Protein AF-F0EPT7-F1 (afdb_monomer_lite)

InterPro domains:
  IPR023214 HAD superfamily [G3DSA:3.40.50.1000] (8-58)
  IPR036412 HAD-like superfamily [SSF56784] (2-58)

Foldseek 3Di:
DDPDPDDDPCLLVVVVVCVVVVPPAFEDAECADQVSQVVVCVVSVGPYYHYNDDPVNVPD

pLDDT: mean 79.28, std 12.13, range [41.25, 89.12]

Structure (mmCIF, N/CA/C/O backbone):
data_AF-F0EPT7-F1
#
_entry.id   AF-F0EPT7-F1
#
loop_
_atom_site.group_PDB
_atom_site.id
_atom_site.type_symbol
_atom_site.label_atom_id
_atom_site.label_alt_id
_atom_site.label_comp_id
_atom_site.label_asym_id
_atom_site.label_entity_id
_atom_site.label_seq_id
_atom_site.pdbx_PDB_ins_code
_atom_site.Cartn_x
_atom_site.Cartn_y
_atom_site.Cartn_z
_atom_site.occupancy
_atom_site.B_iso_or_equiv
_atom_site.auth_seq_id
_atom_site.auth_comp_id
_atom_site.auth_asym_id
_atom_site.auth_atom_id
_atom_site.pdbx_PDB_model_num
ATOM 1 N N . MET A 1 1 ? 13.845 -3.029 -22.749 1.00 41.25 1 MET A N 1
ATOM 2 C CA . MET A 1 1 ? 12.557 -2.307 -22.660 1.00 41.25 1 MET A CA 1
ATOM 3 C C . MET A 1 1 ? 11.802 -2.906 -21.485 1.00 41.25 1 MET A C 1
ATOM 5 O O . MET A 1 1 ? 11.383 -4.048 -21.587 1.00 41.25 1 MET A O 1
ATOM 9 N N . GLY A 1 2 ? 11.771 -2.230 -20.334 1.00 50.38 2 GLY A N 1
ATOM 10 C CA . GLY A 1 2 ? 11.118 -2.759 -19.132 1.00 50.38 2 GLY A CA 1
ATOM 11 C C . GLY A 1 2 ? 9.614 -2.527 -19.206 1.00 50.38 2 GLY A C 1
ATOM 12 O O . GLY A 1 2 ? 9.184 -1.379 -19.321 1.00 50.38 2 GLY A O 1
ATOM 13 N N . ILE A 1 3 ? 8.827 -3.598 -19.165 1.00 48.25 3 ILE A N 1
ATOM 14 C CA . ILE A 1 3 ? 7.382 -3.516 -18.950 1.00 48.25 3 ILE A CA 1
ATOM 15 C C . ILE A 1 3 ? 7.154 -3.034 -17.516 1.00 48.25 3 ILE A C 1
ATOM 17 O O . ILE A 1 3 ? 7.251 -3.799 -16.567 1.00 48.25 3 ILE A O 1
ATOM 21 N N . ARG A 1 4 ? 6.941 -1.729 -17.337 1.00 57.16 4 ARG A N 1
ATOM 22 C CA . ARG A 1 4 ? 6.514 -1.196 -16.041 1.00 57.16 4 ARG A CA 1
ATOM 23 C C . ARG A 1 4 ? 5.046 -1.554 -15.888 1.00 57.16 4 ARG A C 1
ATOM 25 O O . ARG A 1 4 ? 4.237 -1.136 -16.719 1.00 57.16 4 ARG A O 1
ATOM 32 N N . ASP A 1 5 ? 4.725 -2.324 -14.859 1.00 63.19 5 ASP A N 1
ATOM 33 C CA . ASP A 1 5 ? 3.345 -2.603 -14.490 1.00 63.19 5 ASP A CA 1
ATOM 34 C C . ASP A 1 5 ? 2.663 -1.260 -14.190 1.00 63.19 5 ASP A C 1
ATOM 36 O O . ASP A 1 5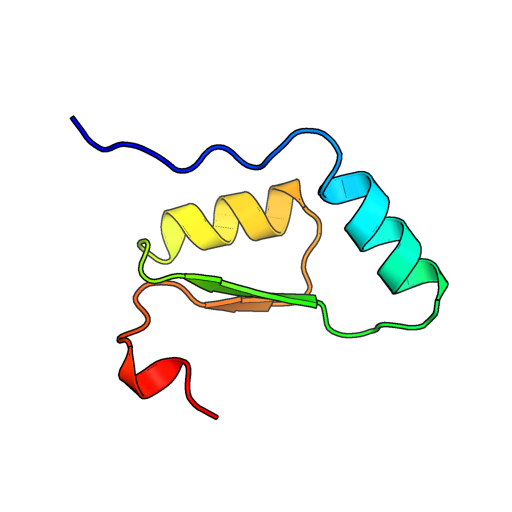 ? 3.054 -0.526 -13.278 1.00 63.19 5 ASP A O 1
ATOM 40 N N . GLN A 1 6 ? 1.721 -0.859 -15.044 1.00 68.62 6 GLN A N 1
ATOM 41 C CA . GLN A 1 6 ? 0.954 0.358 -14.815 1.00 68.62 6 GLN A CA 1
ATOM 42 C C . GLN A 1 6 ? -0.106 0.057 -13.767 1.00 68.62 6 GLN A C 1
ATOM 44 O O . GLN A 1 6 ? -0.907 -0.867 -13.918 1.00 68.62 6 GLN A O 1
ATOM 49 N N . VAL A 1 7 ? -0.136 0.881 -12.723 1.00 68.50 7 VAL A N 1
ATOM 50 C CA . VAL A 1 7 ? -1.197 0.856 -11.721 1.00 68.50 7 VAL A CA 1
ATOM 51 C C . VAL A 1 7 ? -2.542 0.969 -12.439 1.00 68.50 7 VAL A C 1
ATOM 53 O O . VAL A 1 7 ? -2.808 1.944 -13.143 1.00 68.50 7 VAL A O 1
ATOM 56 N N . ARG A 1 8 ? -3.399 -0.049 -12.285 1.00 77.25 8 ARG A N 1
ATOM 57 C CA . ARG A 1 8 ? -4.717 -0.059 -12.929 1.00 77.25 8 ARG A CA 1
ATOM 58 C C . ARG A 1 8 ? -5.546 1.138 -12.464 1.00 77.25 8 ARG A C 1
ATOM 60 O O . ARG A 1 8 ? -5.643 1.421 -11.266 1.00 77.25 8 ARG A O 1
ATOM 67 N N . ALA A 1 9 ? -6.202 1.796 -13.417 1.00 73.00 9 ALA A N 1
ATOM 68 C CA . ALA A 1 9 ? -7.172 2.841 -13.124 1.00 73.00 9 ALA A CA 1
ATOM 69 C C . ALA A 1 9 ? -8.273 2.282 -12.202 1.00 73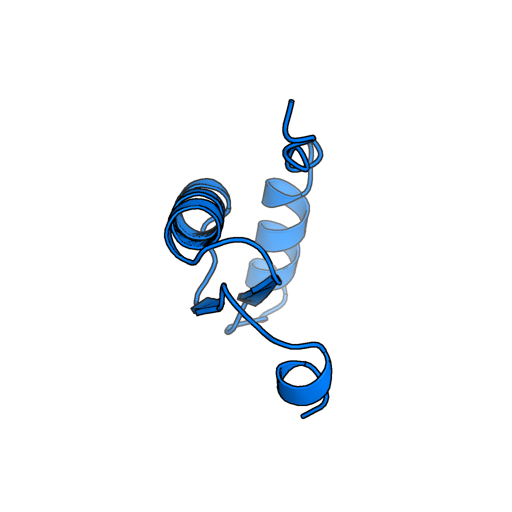.00 9 ALA A C 1
ATOM 71 O O . ALA A 1 9 ? -8.842 1.230 -12.479 1.00 73.00 9 ALA A O 1
ATOM 72 N N . GLY A 1 10 ? -8.532 2.966 -11.084 1.00 78.44 10 GLY A N 1
ATOM 73 C CA . GLY A 1 10 ? -9.520 2.557 -10.075 1.00 78.44 10 GLY A CA 1
ATOM 74 C C . GLY A 1 10 ? -8.930 1.992 -8.779 1.00 78.44 10 GLY A C 1
ATOM 75 O O . GLY A 1 10 ? -9.546 2.157 -7.729 1.00 78.44 10 GLY A O 1
ATOM 76 N N . VAL A 1 11 ? -7.693 1.470 -8.790 1.00 84.31 11 VAL A N 1
ATOM 77 C CA . VAL A 1 11 ? -7.052 0.886 -7.588 1.00 84.31 11 VAL A CA 1
ATOM 78 C C . VAL A 1 11 ? -7.029 1.871 -6.420 1.00 84.31 11 VAL A C 1
ATOM 80 O O . VAL A 1 11 ? -7.329 1.512 -5.286 1.00 84.31 11 VAL A O 1
ATOM 83 N N . LYS A 1 12 ? -6.757 3.151 -6.6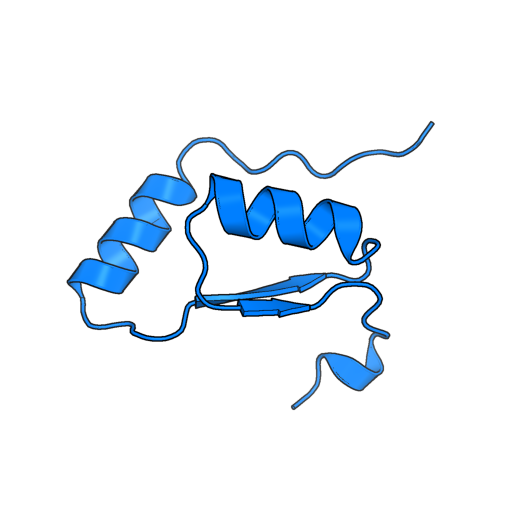90 1.00 82.25 12 LYS A N 1
ATOM 84 C CA . LYS A 1 12 ? -6.785 4.203 -5.668 1.00 82.25 12 LYS A CA 1
ATOM 85 C C . LYS A 1 12 ? -8.149 4.334 -4.982 1.00 82.25 12 LYS A C 1
ATOM 87 O O . LYS A 1 12 ? -8.199 4.528 -3.770 1.00 82.25 12 LYS A O 1
ATOM 92 N N . GLN A 1 13 ? -9.244 4.228 -5.735 1.00 85.44 13 GLN A N 1
ATOM 93 C CA . GLN A 1 13 ? -10.595 4.330 -5.180 1.00 85.44 13 GLN A CA 1
ATOM 94 C C . GLN A 1 13 ? -10.921 3.114 -4.313 1.00 85.44 13 GLN A C 1
ATOM 96 O O . GLN A 1 13 ? -11.503 3.271 -3.243 1.00 85.44 13 GLN A O 1
ATOM 101 N N . ASP A 1 14 ? -10.507 1.918 -4.726 1.00 86.88 14 ASP A N 1
ATOM 102 C CA . ASP A 1 14 ? -10.739 0.704 -3.941 1.00 86.88 14 ASP A CA 1
ATOM 103 C C . ASP A 1 14 ? -9.886 0.670 -2.668 1.00 86.88 14 ASP A C 1
ATOM 105 O O . ASP A 1 14 ? -10.399 0.362 -1.594 1.00 86.88 14 ASP A O 1
ATOM 109 N N . LEU A 1 15 ? -8.629 1.117 -2.735 1.00 85.00 15 LEU A N 1
ATOM 110 C CA . LEU A 1 15 ? -7.789 1.310 -1.550 1.00 85.00 15 LEU A CA 1
A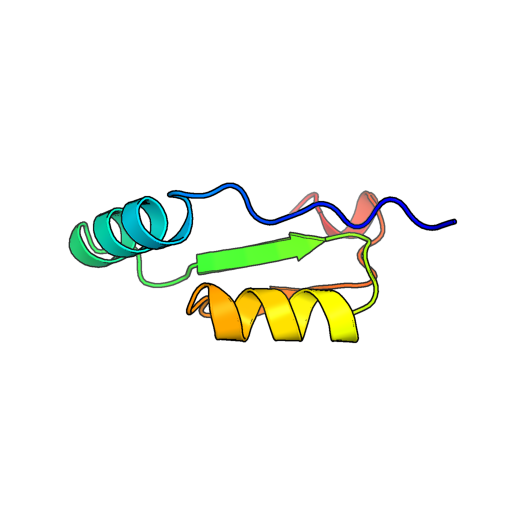TOM 111 C C . LEU A 1 15 ? -8.395 2.335 -0.581 1.00 85.00 15 LEU A C 1
ATOM 113 O O . LEU A 1 15 ? -8.353 2.138 0.633 1.00 85.00 15 LEU A O 1
ATOM 117 N N . GLN A 1 16 ? -9.001 3.411 -1.089 1.00 85.50 16 GLN A N 1
ATOM 118 C CA . GLN A 1 16 ? -9.715 4.369 -0.243 1.00 85.50 16 GLN A CA 1
ATOM 119 C C . GLN A 1 16 ? -10.965 3.770 0.408 1.00 85.50 16 GLN A C 1
ATOM 121 O O . GLN A 1 16 ? -11.198 4.023 1.590 1.00 85.50 16 GLN A O 1
ATOM 126 N N . LYS A 1 17 ? -11.738 2.942 -0.307 1.00 88.25 17 LYS A N 1
ATOM 127 C CA . LYS A 1 17 ? -12.864 2.205 0.292 1.00 88.25 17 LYS A CA 1
ATOM 128 C C . LYS A 1 17 ? -12.377 1.281 1.405 1.00 88.25 17 LYS A C 1
ATOM 130 O O . LYS A 1 17 ? -12.953 1.298 2.486 1.00 88.25 17 LYS A O 1
ATOM 135 N N . LEU A 1 18 ? -11.287 0.543 1.184 1.00 86.19 18 LEU A N 1
ATOM 136 C CA . LEU A 1 18 ? -10.680 -0.320 2.203 1.00 86.19 18 LEU A CA 1
ATOM 137 C C . LEU A 1 18 ? -10.262 0.477 3.447 1.00 86.19 18 LEU A C 1
ATOM 139 O O . LEU A 1 18 ? -10.584 0.074 4.564 1.00 86.19 18 LEU A O 1
ATOM 143 N N . LYS A 1 19 ? -9.642 1.653 3.277 1.00 83.75 19 LYS A N 1
ATOM 144 C CA . LYS A 1 19 ? -9.362 2.556 4.409 1.00 83.75 19 LYS A CA 1
ATOM 145 C C . LYS A 1 19 ? -10.635 2.980 5.139 1.00 83.75 19 LYS A C 1
ATOM 147 O O . LYS A 1 19 ? -10.665 2.966 6.365 1.00 83.75 19 LYS A O 1
ATOM 152 N N . SER A 1 20 ? -11.689 3.321 4.398 1.00 85.31 20 SER A N 1
ATOM 153 C CA . SER A 1 20 ? -12.984 3.707 4.972 1.00 85.31 20 SER A CA 1
ATOM 154 C C . SER A 1 20 ? -13.680 2.561 5.713 1.00 85.31 20 SER A C 1
ATOM 156 O O . SER A 1 20 ? -14.471 2.824 6.613 1.00 85.31 20 SER A O 1
ATOM 158 N N . LEU A 1 21 ? -13.380 1.308 5.364 1.00 87.25 21 LEU A N 1
ATOM 159 C CA . LEU A 1 21 ? -13.850 0.108 6.062 1.00 87.25 21 LEU A CA 1
ATOM 160 C C . LEU A 1 21 ? -13.027 -0.215 7.324 1.00 87.25 21 LEU A C 1
ATOM 162 O O . LEU A 1 21 ? -13.333 -1.176 8.022 1.00 87.25 21 LEU A O 1
ATOM 166 N N . GLY A 1 22 ? -12.000 0.583 7.638 1.00 87.81 22 GLY A N 1
ATOM 167 C CA . GLY A 1 22 ? -11.170 0.423 8.833 1.00 87.81 22 GLY A CA 1
ATOM 168 C C . GLY A 1 22 ? -9.833 -0.281 8.596 1.00 87.81 22 GLY A C 1
ATOM 169 O O . GLY A 1 22 ? -9.122 -0.554 9.564 1.00 87.81 22 GLY A O 1
ATOM 170 N N . VAL A 1 23 ? -9.447 -0.546 7.341 1.00 86.56 23 VAL A N 1
ATOM 171 C CA . VAL A 1 23 ? -8.109 -1.069 7.023 1.00 86.56 23 VAL A CA 1
ATOM 172 C C . VAL A 1 23 ? -7.069 0.029 7.255 1.00 86.56 23 VAL A C 1
ATOM 174 O O . VAL A 1 23 ? -7.030 1.036 6.548 1.00 86.56 23 VAL A O 1
ATOM 177 N N . LYS A 1 24 ? -6.218 -0.160 8.267 1.00 77.94 24 LYS A N 1
ATOM 178 C CA . LYS A 1 24 ? -5.222 0.838 8.702 1.00 77.94 24 LYS A CA 1
ATOM 179 C C . LYS A 1 24 ? -3.888 0.720 7.961 1.00 77.94 24 LYS A C 1
ATOM 181 O O . LYS A 1 24 ? -3.227 1.728 7.704 1.00 77.94 24 LYS A O 1
ATOM 186 N N . ASN A 1 25 ? -3.517 -0.498 7.581 1.00 84.31 25 ASN A N 1
ATOM 187 C CA . ASN A 1 25 ? -2.226 -0.805 6.979 1.00 84.31 25 ASN A CA 1
ATOM 188 C C . ASN A 1 25 ? -2.445 -1.323 5.564 1.00 84.31 25 ASN A C 1
ATOM 190 O O . ASN A 1 25 ? -2.931 -2.432 5.364 1.00 84.31 25 ASN A O 1
ATOM 194 N N . LEU A 1 26 ? -2.112 -0.486 4.585 1.00 85.75 26 LEU A N 1
ATOM 195 C CA . LEU A 1 26 ? -2.043 -0.889 3.190 1.00 85.75 26 LEU A CA 1
ATOM 196 C C . LEU A 1 26 ? -0.575 -0.927 2.794 1.00 85.75 26 LEU A C 1
ATOM 198 O O . LEU A 1 26 ? 0.081 0.117 2.752 1.00 85.75 26 LEU A O 1
ATOM 202 N N . THR A 1 27 ? -0.086 -2.126 2.514 1.00 86.88 27 THR A N 1
ATOM 203 C CA . THR A 1 27 ? 1.317 -2.386 2.205 1.00 86.88 27 THR A CA 1
ATOM 204 C C . THR A 1 27 ? 1.413 -2.954 0.798 1.00 86.88 27 THR A C 1
ATOM 206 O O . THR A 1 27 ? 0.676 -3.876 0.456 1.00 86.88 27 THR A O 1
ATOM 209 N N . VAL A 1 28 ? 2.296 -2.396 -0.032 1.00 86.56 28 VAL A N 1
ATOM 210 C CA . VAL A 1 28 ? 2.634 -2.982 -1.339 1.00 86.56 28 VAL A CA 1
ATOM 211 C C . VAL A 1 28 ? 3.952 -3.734 -1.241 1.00 86.56 28 VAL A C 1
ATOM 213 O O . VAL A 1 28 ? 4.939 -3.194 -0.743 1.00 86.56 28 VAL A O 1
ATOM 216 N N . LEU A 1 29 ? 3.950 -4.970 -1.732 1.00 87.25 29 LEU A N 1
ATOM 217 C CA . LEU A 1 29 ? 5.117 -5.839 -1.827 1.00 87.25 29 LEU A CA 1
ATOM 218 C C . LEU A 1 29 ? 5.405 -6.071 -3.31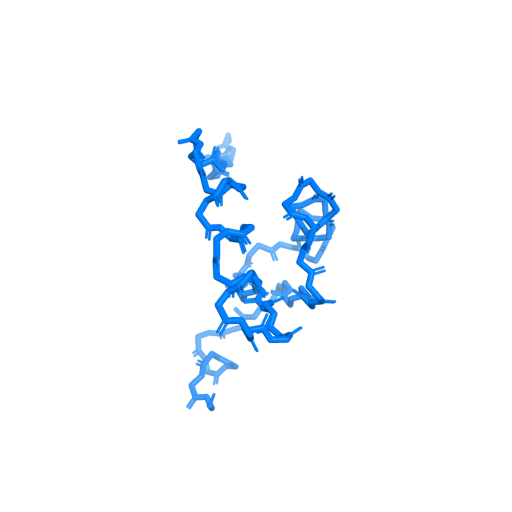2 1.00 87.25 29 LEU A C 1
ATOM 220 O O . LEU A 1 29 ? 4.584 -6.667 -4.013 1.00 87.25 29 LEU A O 1
ATOM 224 N N . SER A 1 30 ? 6.546 -5.599 -3.810 1.00 83.50 30 SER A N 1
ATOM 225 C CA . SER A 1 30 ? 6.972 -5.847 -5.190 1.00 83.50 30 SER A CA 1
ATOM 226 C C . SER A 1 30 ? 8.423 -6.313 -5.262 1.00 83.50 30 SER A C 1
ATOM 228 O O . SER A 1 30 ? 9.245 -5.988 -4.413 1.00 83.50 30 SER A O 1
ATOM 230 N N . GLY A 1 31 ? 8.724 -7.080 -6.312 1.00 82.81 31 GLY A N 1
ATOM 231 C CA . GLY A 1 31 ? 10.107 -7.380 -6.701 1.00 82.81 31 GLY A CA 1
ATOM 232 C C . GLY A 1 31 ? 10.743 -6.247 -7.517 1.00 82.81 31 GLY A C 1
ATOM 233 O O . GLY A 1 31 ? 11.925 -6.307 -7.832 1.00 82.81 31 GLY A O 1
ATOM 234 N N . ASP A 1 32 ? 9.970 -5.215 -7.875 1.00 84.75 32 ASP A N 1
ATOM 235 C CA . ASP A 1 32 ? 10.503 -3.990 -8.468 1.00 84.75 32 ASP A CA 1
ATOM 236 C C . ASP A 1 32 ? 11.419 -3.258 -7.496 1.00 84.75 32 ASP A C 1
ATOM 238 O O . ASP A 1 32 ? 11.213 -3.283 -6.284 1.00 84.75 32 ASP A O 1
ATOM 242 N N . ASN A 1 33 ? 12.366 -2.496 -8.038 1.00 87.06 33 ASN A N 1
ATOM 243 C CA . ASN A 1 33 ? 13.242 -1.662 -7.231 1.00 87.06 33 ASN A CA 1
ATOM 244 C C . ASN A 1 33 ? 12.444 -0.727 -6.298 1.00 87.06 33 ASN A C 1
ATOM 246 O O . ASN A 1 33 ? 11.453 -0.111 -6.709 1.00 87.06 33 ASN A O 1
ATOM 250 N N . GLN A 1 34 ? 12.930 -0.555 -5.065 1.00 86.19 34 GLN A N 1
ATOM 251 C CA . GLN A 1 34 ? 12.314 0.282 -4.028 1.00 86.19 34 GLN A CA 1
ATOM 252 C C . GLN A 1 34 ? 11.929 1.693 -4.512 1.00 86.19 34 GLN A C 1
ATOM 254 O O . GLN A 1 34 ? 10.916 2.238 -4.070 1.00 86.19 34 GLN A O 1
ATOM 259 N N . GLY A 1 35 ? 12.686 2.288 -5.442 1.00 88.38 35 GLY A N 1
ATOM 260 C CA . GLY A 1 35 ? 12.355 3.587 -6.033 1.00 88.38 35 GLY A CA 1
ATOM 261 C C . GLY A 1 35 ? 11.016 3.587 -6.779 1.00 88.38 35 GLY A C 1
ATOM 262 O O . GLY A 1 35 ? 10.201 4.490 -6.585 1.00 88.38 35 GLY A O 1
ATOM 263 N N . THR A 1 36 ? 10.748 2.550 -7.575 1.00 86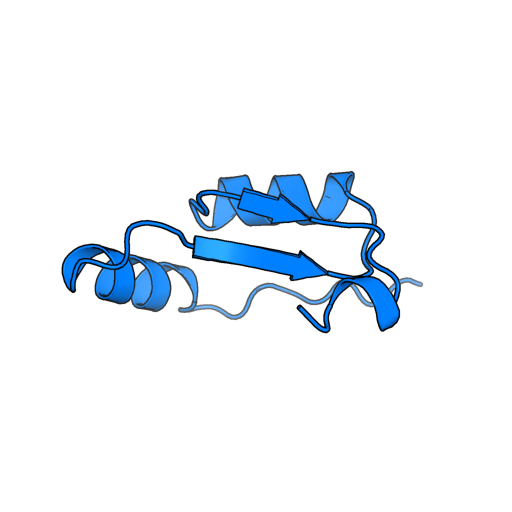.38 36 THR A N 1
ATOM 264 C CA . THR A 1 36 ? 9.467 2.378 -8.278 1.00 86.38 36 THR A CA 1
ATOM 265 C C . THR A 1 36 ? 8.334 2.170 -7.281 1.00 86.38 36 THR A C 1
ATOM 267 O O . THR A 1 36 ? 7.300 2.831 -7.372 1.00 86.38 36 THR A O 1
ATOM 270 N N . VAL A 1 37 ? 8.541 1.310 -6.283 1.00 88.00 37 VAL A N 1
ATOM 271 C CA . VAL A 1 37 ? 7.508 0.990 -5.288 1.00 88.00 37 VAL A CA 1
ATOM 272 C C . VAL A 1 37 ? 7.166 2.204 -4.413 1.00 88.00 37 VAL A C 1
ATOM 274 O O . VAL A 1 37 ? 5.997 2.444 -4.110 1.00 88.00 37 VAL A O 1
ATOM 277 N N . ASN A 1 38 ? 8.147 3.045 -4.073 1.00 88.50 38 ASN A N 1
ATOM 278 C CA . ASN A 1 38 ? 7.911 4.291 -3.338 1.00 88.50 38 ASN A CA 1
ATOM 279 C C . ASN A 1 38 ? 7.066 5.303 -4.122 1.00 88.50 38 ASN A C 1
ATOM 281 O O . ASN A 1 38 ? 6.230 5.992 -3.530 1.00 88.50 38 ASN A O 1
ATOM 285 N N . LEU A 1 39 ? 7.258 5.391 -5.441 1.00 88.12 39 LEU A N 1
ATOM 286 C CA . LEU A 1 39 ? 6.417 6.232 -6.296 1.00 88.12 39 LEU A CA 1
ATOM 287 C C . LEU A 1 39 ? 4.968 5.742 -6.263 1.00 88.12 39 LEU A C 1
ATOM 289 O O . LEU A 1 39 ? 4.065 6.539 -6.012 1.00 88.12 39 LEU A O 1
ATOM 293 N N . VAL A 1 40 ? 4.762 4.429 -6.400 1.00 84.94 40 VAL A N 1
ATOM 294 C CA . VAL A 1 40 ? 3.438 3.795 -6.320 1.00 84.94 40 VAL A CA 1
ATOM 295 C C . VAL A 1 40 ? 2.795 4.026 -4.951 1.00 84.94 40 VAL A C 1
ATOM 297 O O . VAL A 1 40 ? 1.633 4.422 -4.881 1.00 84.94 40 VAL A O 1
ATOM 300 N N . LYS A 1 41 ? 3.546 3.880 -3.850 1.00 88.00 41 LYS A N 1
ATOM 301 C CA . LYS A 1 41 ? 3.062 4.209 -2.499 1.00 88.00 41 LYS A CA 1
ATOM 302 C C . LYS A 1 41 ? 2.550 5.637 -2.408 1.00 88.00 41 LYS A C 1
ATOM 304 O O . LYS A 1 41 ? 1.474 5.853 -1.855 1.00 88.00 41 LYS A O 1
ATOM 309 N N . LYS A 1 42 ? 3.304 6.607 -2.927 1.00 86.44 42 LYS A N 1
ATOM 310 C CA . LYS A 1 42 ? 2.914 8.020 -2.881 1.00 86.44 42 LYS A CA 1
ATOM 311 C C . LYS A 1 42 ? 1.699 8.302 -3.767 1.00 86.44 42 LYS A C 1
ATOM 313 O O . LYS A 1 42 ? 0.823 9.064 -3.370 1.00 86.44 42 LYS A O 1
ATOM 318 N N . GLU A 1 43 ? 1.626 7.668 -4.931 1.00 85.44 43 GLU A N 1
ATOM 319 C CA . GLU A 1 43 ? 0.525 7.818 -5.886 1.00 85.44 43 GLU A CA 1
ATOM 320 C C . GLU A 1 43 ? -0.802 7.241 -5.352 1.00 85.44 43 GLU A C 1
ATOM 322 O O . GLU A 1 43 ? -1.858 7.887 -5.430 1.00 85.44 43 GLU A O 1
ATOM 327 N N . LEU A 1 44 ? -0.725 6.050 -4.747 1.00 83.75 44 LEU A N 1
ATOM 328 C CA . LEU A 1 44 ? -1.853 5.292 -4.201 1.00 83.75 44 LEU A CA 1
ATOM 329 C C . LEU A 1 44 ? -2.180 5.626 -2.737 1.00 83.75 44 LEU A C 1
ATOM 331 O O . LEU A 1 44 ? -3.248 5.262 -2.247 1.00 83.75 44 LEU A O 1
ATOM 335 N N . GLY A 1 45 ? -1.297 6.337 -2.035 1.00 84.94 45 GLY A N 1
ATOM 336 C CA . GLY A 1 45 ? -1.467 6.690 -0.625 1.00 84.94 45 GLY A CA 1
ATOM 337 C C . GLY A 1 45 ? -1.349 5.491 0.319 1.00 84.94 45 GLY A C 1
ATOM 338 O O . GLY A 1 45 ? -2.098 5.406 1.295 1.00 84.94 45 GLY A O 1
ATOM 339 N N . LEU A 1 46 ? -0.451 4.554 0.021 1.00 87.44 46 LEU A N 1
ATOM 340 C CA . LEU A 1 46 ? -0.209 3.361 0.836 1.00 87.44 46 LEU A CA 1
ATOM 341 C C . LEU A 1 46 ? 0.546 3.705 2.126 1.00 87.44 46 LEU A C 1
ATOM 343 O O . LEU A 1 46 ? 1.272 4.699 2.201 1.00 87.44 46 LEU A O 1
ATOM 347 N N . THR A 1 47 ? 0.372 2.874 3.149 1.00 85.38 47 THR A N 1
ATOM 348 C CA . THR A 1 47 ? 1.058 3.020 4.438 1.00 85.38 47 THR A CA 1
ATOM 349 C C . THR A 1 47 ? 2.519 2.593 4.294 1.00 85.38 47 THR A C 1
ATOM 351 O O . THR A 1 47 ? 3.429 3.330 4.682 1.00 85.38 47 THR A O 1
ATOM 354 N N . GLU A 1 48 ? 2.769 1.465 3.629 1.00 88.31 48 GLU A N 1
ATOM 355 C CA . GLU A 1 48 ? 4.099 0.863 3.485 1.00 88.31 48 GLU A CA 1
ATOM 356 C C . GLU A 1 48 ? 4.354 0.375 2.053 1.00 88.31 48 GLU A C 1
ATOM 358 O O . GLU A 1 48 ? 3.429 0.116 1.281 1.00 88.31 48 GLU A O 1
ATOM 363 N N . ALA A 1 49 ? 5.632 0.320 1.682 1.00 89.12 49 ALA A N 1
ATOM 364 C CA . ALA A 1 49 ? 6.093 -0.115 0.370 1.00 89.12 49 ALA A CA 1
ATOM 365 C C . ALA A 1 49 ? 7.414 -0.856 0.514 1.00 89.12 49 ALA A C 1
ATOM 367 O O . ALA A 1 49 ? 8.397 -0.260 0.952 1.00 89.12 49 ALA A O 1
ATOM 368 N N . HIS A 1 50 ? 7.434 -2.109 0.078 1.00 88.88 50 HIS A N 1
ATOM 369 C CA . HIS A 1 50 ? 8.621 -2.950 0.035 1.00 88.88 50 HIS A CA 1
ATOM 370 C C . HIS A 1 50 ? 8.893 -3.309 -1.422 1.00 88.88 50 HIS A C 1
ATOM 372 O O . HIS A 1 50 ? 8.067 -3.944 -2.081 1.00 88.88 50 HIS A O 1
ATOM 378 N N . GLY A 1 51 ? 10.013 -2.812 -1.935 1.00 87.56 51 GLY A N 1
ATOM 379 C CA . GLY A 1 51 ? 10.584 -3.215 -3.211 1.00 87.56 51 GLY A CA 1
ATOM 380 C C . GLY A 1 51 ? 11.756 -4.163 -3.011 1.00 87.56 51 GLY A C 1
ATOM 381 O O . GLY A 1 51 ? 12.144 -4.444 -1.880 1.00 87.56 51 GLY A O 1
ATOM 382 N N . ASP A 1 52 ? 12.325 -4.622 -4.122 1.00 84.25 52 ASP A N 1
ATOM 383 C CA . ASP A 1 52 ? 13.470 -5.538 -4.165 1.00 84.25 52 ASP A CA 1
ATOM 384 C C . ASP A 1 52 ? 13.207 -6.883 -3.456 1.00 84.25 52 ASP A C 1
ATOM 386 O O . ASP A 1 52 ? 14.131 -7.625 -3.143 1.00 84.25 52 ASP A O 1
ATOM 390 N N . MET A 1 53 ? 11.935 -7.220 -3.199 1.00 79.88 53 MET A N 1
ATOM 391 C CA . MET A 1 53 ? 11.596 -8.434 -2.465 1.00 79.88 53 MET A CA 1
ATOM 392 C C . MET A 1 53 ? 11.836 -9.677 -3.314 1.00 79.88 53 MET A C 1
ATOM 394 O O . MET A 1 53 ? 11.224 -9.855 -4.378 1.00 79.88 53 MET A O 1
ATOM 398 N N . LEU A 1 54 ? 12.652 -10.579 -2.777 1.00 75.44 54 LEU A N 1
ATOM 399 C CA . LEU A 1 54 ? 12.778 -11.942 -3.265 1.00 75.44 54 LEU A CA 1
ATOM 400 C C . LEU A 1 54 ? 11.460 -12.707 -3.021 1.00 75.44 54 LEU A C 1
ATOM 402 O O . LEU A 1 54 ? 10.671 -12.339 -2.150 1.00 75.44 54 LEU A O 1
ATOM 406 N N . PRO A 1 55 ? 11.157 -13.765 -3.795 1.00 68.25 55 PRO A N 1
ATOM 407 C CA . PRO A 1 55 ? 9.939 -14.560 -3.591 1.00 68.25 55 PRO A CA 1
ATOM 408 C C . PRO A 1 55 ? 9.831 -15.135 -2.168 1.00 68.25 55 PRO A C 1
ATOM 410 O O . PRO A 1 55 ? 8.728 -15.284 -1.650 1.00 68.25 55 PRO A O 1
ATOM 413 N N . GLU A 1 56 ? 10.969 -15.394 -1.532 1.00 69.56 56 GLU A N 1
ATOM 414 C CA . GLU A 1 56 ? 11.112 -15.820 -0.137 1.00 69.56 56 GLU A CA 1
ATOM 415 C C . GLU A 1 56 ? 10.715 -14.737 0.888 1.00 69.56 56 GLU A C 1
ATOM 417 O O . GLU A 1 56 ? 10.103 -15.067 1.902 1.00 69.56 56 GLU A O 1
ATOM 422 N N . ASP A 1 57 ? 10.927 -13.451 0.590 1.00 63.31 57 ASP A N 1
ATOM 423 C CA . ASP A 1 57 ? 10.527 -12.314 1.441 1.00 63.31 57 ASP A CA 1
ATOM 424 C C . ASP A 1 57 ? 9.012 -12.038 1.433 1.00 63.31 57 ASP A C 1
ATOM 426 O O . ASP A 1 57 ? 8.495 -11.310 2.279 1.00 63.31 57 ASP A O 1
ATOM 430 N N . LYS A 1 58 ? 8.270 -12.609 0.476 1.00 60.66 58 LYS A N 1
ATOM 431 C CA . LYS A 1 58 ? 6.818 -12.394 0.335 1.00 60.66 58 LYS A CA 1
ATOM 432 C C . LYS A 1 58 ? 5.965 -13.368 1.149 1.00 60.66 58 LYS A C 1
ATOM 434 O O . LYS A 1 58 ? 4.743 -13.250 1.120 1.00 60.66 58 LYS A O 1
ATOM 439 N N . SER A 1 59 ? 6.577 -14.353 1.807 1.00 57.16 59 SER A N 1
ATOM 440 C CA . SER A 1 59 ? 5.878 -15.536 2.321 1.00 57.16 59 SER A CA 1
ATOM 441 C C . SER A 1 59 ? 5.547 -15.504 3.821 1.00 57.16 59 SER A C 1
ATOM 443 O O . SER A 1 59 ? 5.295 -16.569 4.388 1.00 57.16 59 SER A O 1
ATOM 445 N N . ILE A 1 60 ? 5.544 -14.328 4.461 1.00 45.22 60 ILE A N 1
ATOM 446 C CA . ILE A 1 60 ? 5.261 -14.176 5.902 1.00 45.22 60 ILE A CA 1
ATOM 447 C C . ILE A 1 60 ? 3.882 -13.562 6.135 1.00 45.22 60 ILE A C 1
ATOM 449 O O . ILE A 1 60 ? 3.588 -12.515 5.514 1.00 45.22 60 ILE A O 1
#

Organism: NCBI:txid888066

Radius of gyration: 12.21 Å; chains: 1; bounding box: 27×24×32 Å

Secondary structure (DSSP, 8-state):
-----PPPTTHHHHHHHHHHTT----EEE-SS-HHHHHHHHHHHT-SEEE-S--GGGG--

Sequence (60 aa):
MGIRDQVRAGVKQDLQKLKSLGVKNLTVLSGDNQGTVNLVKKELGLTEAHGDMLPEDKSI